Protein AF-A0A8S3AU79-F1 (afdb_monomer)

Mean predicted aligned error: 4.64 Å

Structure (mmCIF, N/CA/C/O backbone):
data_AF-A0A8S3AU79-F1
#
_entry.id   AF-A0A8S3AU79-F1
#
loop_
_atom_site.group_PDB
_atom_site.id
_atom_site.type_symbol
_atom_site.label_atom_id
_atom_site.label_alt_id
_atom_site.label_comp_id
_atom_site.label_asym_id
_atom_site.label_entity_id
_atom_site.label_seq_id
_atom_site.pdbx_PDB_ins_code
_atom_site.Cartn_x
_atom_site.Cartn_y
_atom_site.Cartn_z
_atom_site.occupancy
_atom_site.B_iso_or_equiv
_atom_site.auth_seq_id
_atom_site.auth_comp_id
_atom_site.auth_asym_id
_atom_site.auth_atom_id
_atom_site.pdbx_PDB_model_num
ATOM 1 N N . MET A 1 1 ? 4.881 -1.167 -17.782 1.00 86.38 1 MET A N 1
ATOM 2 C CA . MET A 1 1 ? 5.484 -2.385 -18.371 1.00 86.38 1 MET A CA 1
ATOM 3 C C . MET A 1 1 ? 6.975 -2.357 -18.097 1.00 86.38 1 MET A C 1
ATOM 5 O O . MET A 1 1 ? 7.529 -1.264 -18.049 1.00 86.38 1 MET A O 1
ATOM 9 N N . GLY A 1 2 ? 7.602 -3.510 -17.863 1.00 91.12 2 GLY A N 1
ATOM 10 C CA . GLY A 1 2 ? 9.058 -3.599 -17.730 1.00 91.12 2 GLY A CA 1
ATOM 11 C C . GLY A 1 2 ? 9.785 -3.380 -19.057 1.00 91.12 2 GLY A C 1
ATOM 12 O O . GLY A 1 2 ? 9.162 -3.212 -20.101 1.00 91.12 2 GLY A O 1
ATOM 13 N N . ILE A 1 3 ? 11.115 -3.416 -19.016 1.00 93.69 3 ILE A N 1
ATOM 14 C CA . ILE A 1 3 ? 11.981 -3.302 -20.198 1.00 93.69 3 ILE A CA 1
ATOM 15 C C . ILE A 1 3 ? 12.690 -4.630 -20.502 1.00 93.69 3 ILE A C 1
ATOM 17 O O . ILE A 1 3 ? 12.800 -5.504 -19.638 1.00 93.69 3 ILE A O 1
ATOM 21 N N . GLY A 1 4 ? 13.176 -4.795 -21.736 1.00 94.56 4 GLY A N 1
ATOM 22 C CA . GLY A 1 4 ? 13.951 -5.967 -22.161 1.00 94.56 4 GLY A CA 1
ATOM 23 C C . GLY A 1 4 ? 13.211 -7.289 -21.927 1.00 94.56 4 GLY A C 1
ATOM 24 O O . GLY A 1 4 ? 12.064 -7.446 -22.333 1.00 94.56 4 GLY A O 1
ATOM 25 N N . ARG A 1 5 ? 13.842 -8.226 -21.205 1.00 94.94 5 ARG A N 1
ATOM 26 C CA . ARG A 1 5 ? 13.265 -9.543 -20.845 1.00 94.94 5 ARG A CA 1
ATOM 27 C C . ARG A 1 5 ? 11.997 -9.466 -19.977 1.00 94.94 5 ARG A C 1
ATOM 29 O O . ARG A 1 5 ? 11.414 -10.494 -19.639 1.00 94.94 5 ARG A O 1
ATOM 36 N N . HIS A 1 6 ? 11.598 -8.271 -19.552 1.00 94.75 6 HIS A N 1
ATOM 37 C CA . HIS A 1 6 ? 10.402 -8.026 -18.750 1.00 94.75 6 HIS A CA 1
ATOM 38 C C . HIS A 1 6 ? 9.383 -7.140 -19.475 1.00 94.75 6 HIS A C 1
ATOM 40 O O . HIS A 1 6 ? 8.477 -6.617 -18.829 1.00 94.75 6 HIS A O 1
ATOM 46 N N . CY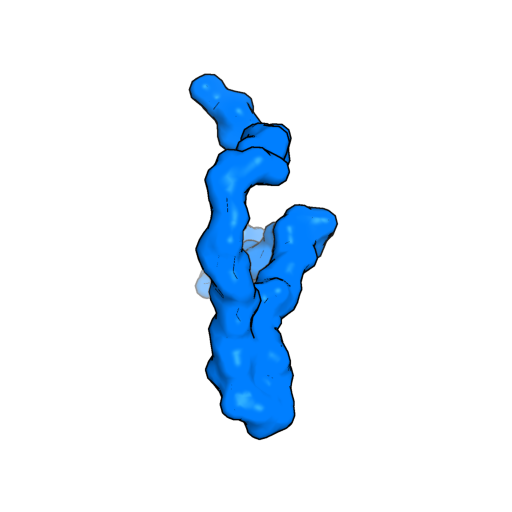S A 1 7 ? 9.500 -6.983 -20.798 1.00 94.56 7 CYS A N 1
ATOM 47 C CA . CYS A 1 7 ? 8.589 -6.168 -21.607 1.00 94.56 7 CYS A CA 1
ATOM 48 C C . CYS A 1 7 ? 7.120 -6.596 -21.504 1.00 94.56 7 CYS A C 1
ATOM 50 O O . CYS A 1 7 ? 6.236 -5.755 -21.597 1.00 94.56 7 CYS A O 1
ATOM 52 N N . ASN A 1 8 ? 6.858 -7.877 -21.242 1.00 95.94 8 ASN A N 1
ATOM 53 C CA . ASN A 1 8 ? 5.522 -8.436 -21.053 1.00 95.94 8 ASN A CA 1
ATOM 54 C C . ASN A 1 8 ? 5.059 -8.468 -19.582 1.00 95.94 8 ASN A C 1
ATOM 56 O O . ASN A 1 8 ? 3.998 -9.017 -19.292 1.00 95.94 8 ASN A O 1
ATOM 60 N N . LYS A 1 9 ? 5.839 -7.913 -18.644 1.00 96.69 9 LYS A N 1
ATOM 61 C CA . LYS A 1 9 ? 5.481 -7.844 -17.221 1.00 96.69 9 LYS A CA 1
ATOM 62 C C . LYS A 1 9 ? 4.967 -6.450 -16.864 1.00 96.69 9 LYS A C 1
ATOM 64 O O . LYS A 1 9 ? 5.647 -5.442 -17.076 1.00 96.69 9 LYS A O 1
ATOM 69 N N . VAL A 1 10 ? 3.774 -6.393 -16.278 1.00 95.50 10 VAL A N 1
ATOM 70 C CA . VAL A 1 10 ? 3.213 -5.179 -15.671 1.00 95.50 10 VAL A CA 1
ATOM 71 C C . VAL A 1 10 ? 3.628 -5.130 -14.203 1.00 95.50 10 VAL A C 1
ATOM 73 O O . VAL A 1 10 ? 3.575 -6.141 -13.509 1.00 95.50 10 VAL A O 1
ATOM 76 N N . PHE A 1 11 ? 4.031 -3.951 -13.734 1.00 95.31 11 PHE A N 1
ATOM 77 C CA . PHE A 1 11 ? 4.401 -3.712 -12.344 1.00 95.31 11 PHE A CA 1
ATOM 78 C C . PHE A 1 11 ? 3.421 -2.714 -11.740 1.00 95.31 11 PHE A C 1
ATOM 80 O O . PHE A 1 11 ? 3.095 -1.714 -12.381 1.00 95.31 11 PHE A O 1
ATOM 87 N N . LEU A 1 12 ? 2.978 -2.983 -10.514 1.00 95.88 12 LEU A N 1
ATOM 88 C CA . LEU A 1 12 ? 2.349 -1.974 -9.671 1.00 95.88 12 LEU A CA 1
ATOM 89 C C . LEU A 1 12 ? 3.460 -1.177 -8.986 1.00 95.88 12 LEU A C 1
ATOM 91 O O . LEU A 1 12 ? 4.388 -1.761 -8.425 1.00 95.88 12 LEU A O 1
ATOM 95 N N . ILE A 1 13 ? 3.360 0.144 -9.055 1.00 94.88 13 ILE A N 1
ATOM 96 C CA . ILE A 1 13 ? 4.301 1.085 -8.447 1.00 94.88 13 ILE A CA 1
ATOM 97 C C . ILE A 1 13 ? 3.521 2.121 -7.642 1.00 94.88 13 ILE A C 1
ATOM 99 O O . ILE A 1 13 ? 2.304 2.204 -7.769 1.00 94.88 13 ILE A O 1
ATOM 103 N N . ASP A 1 14 ? 4.247 2.904 -6.847 1.00 94.75 14 ASP A N 1
ATOM 104 C CA . ASP A 1 14 ? 3.700 3.962 -5.997 1.00 94.75 14 ASP A CA 1
ATOM 105 C C . ASP A 1 14 ? 2.665 3.468 -4.968 1.00 94.75 14 ASP A C 1
ATOM 107 O O . ASP A 1 14 ? 1.451 3.591 -5.108 1.00 94.75 14 ASP A O 1
ATOM 111 N N . PHE A 1 15 ? 3.184 2.912 -3.872 1.00 95.44 15 PHE A N 1
ATOM 112 C CA . PHE A 1 15 ? 2.391 2.524 -2.706 1.00 95.44 15 PHE A CA 1
ATOM 113 C C . PHE A 1 15 ? 2.295 3.654 -1.665 1.00 95.44 15 PHE A C 1
ATOM 115 O O . PHE A 1 15 ? 1.942 3.384 -0.518 1.00 95.44 15 PHE A O 1
ATOM 122 N N . GLY A 1 16 ? 2.601 4.909 -2.027 1.00 96.50 16 GLY A N 1
ATOM 123 C CA . GLY A 1 16 ? 2.681 6.027 -1.076 1.00 96.50 16 GLY A CA 1
ATOM 124 C C . GLY A 1 16 ? 1.365 6.334 -0.352 1.00 96.50 16 GLY A C 1
ATOM 125 O O . GLY A 1 16 ? 1.374 6.766 0.798 1.00 96.50 16 GLY A O 1
ATOM 126 N N . LEU A 1 17 ? 0.227 6.049 -0.992 1.00 95.69 17 LEU A N 1
ATOM 127 C CA . LEU A 1 17 ? -1.116 6.197 -0.410 1.00 95.69 17 LEU A CA 1
ATOM 128 C C . LEU A 1 17 ? -1.718 4.873 0.082 1.00 95.69 17 LEU A C 1
ATOM 130 O O . LEU A 1 17 ? -2.855 4.848 0.561 1.00 95.69 17 LEU A O 1
ATOM 134 N N . ALA A 1 18 ? -0.992 3.759 -0.047 1.00 96.06 18 ALA A N 1
ATOM 135 C CA . ALA A 1 18 ? -1.500 2.458 0.355 1.00 96.06 18 ALA A CA 1
ATOM 136 C C . ALA A 1 18 ? -1.725 2.410 1.872 1.00 96.06 18 ALA A C 1
ATOM 138 O O . ALA A 1 18 ? -0.918 2.888 2.670 1.00 96.06 18 ALA A O 1
ATOM 139 N N . LYS A 1 19 ? -2.829 1.784 2.289 1.00 94.81 19 LYS A N 1
ATOM 140 C CA . LYS A 1 19 ? -3.172 1.624 3.703 1.00 94.81 19 LYS A CA 1
ATOM 141 C C . LYS A 1 19 ? -3.720 0.233 3.981 1.00 94.81 19 LYS A C 1
ATOM 143 O O . LYS A 1 19 ? -4.503 -0.314 3.208 1.00 94.81 19 LYS A O 1
ATOM 148 N N . LYS A 1 20 ? -3.343 -0.330 5.130 1.00 95.88 20 LYS A N 1
ATOM 149 C CA . LYS A 1 20 ? -3.880 -1.604 5.617 1.00 95.88 20 LYS A CA 1
ATOM 150 C C . LYS A 1 20 ? -5.394 -1.476 5.862 1.00 95.88 20 LYS A C 1
ATOM 152 O O . LYS A 1 20 ? -5.815 -0.646 6.663 1.00 95.88 20 LYS A O 1
ATOM 157 N N . TYR A 1 21 ? -6.194 -2.311 5.196 1.00 96.38 21 TYR A N 1
ATOM 158 C CA . TYR A 1 21 ? -7.662 -2.322 5.324 1.00 96.38 21 TYR A CA 1
ATOM 159 C C . TYR A 1 21 ? -8.188 -3.361 6.329 1.00 96.38 21 TYR A C 1
ATOM 161 O O . TYR A 1 21 ? -9.344 -3.306 6.740 1.00 96.38 21 TYR A O 1
ATOM 169 N N . ARG A 1 22 ? -7.351 -4.324 6.730 1.00 97.38 22 ARG A N 1
ATOM 170 C CA . ARG A 1 22 ? -7.692 -5.352 7.720 1.00 97.38 22 ARG A CA 1
ATOM 171 C C . ARG A 1 22 ? -6.489 -5.746 8.557 1.00 97.38 22 ARG A C 1
ATOM 173 O O . ARG A 1 22 ? -5.362 -5.676 8.067 1.00 97.38 22 ARG A O 1
ATOM 180 N N . ASP A 1 23 ? -6.695 -6.226 9.775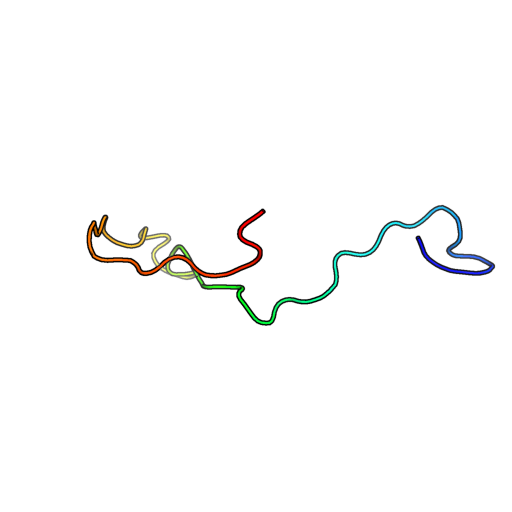 1.00 96.94 23 ASP A N 1
ATOM 181 C CA . ASP A 1 23 ? -5.604 -6.846 10.521 1.00 96.94 23 ASP A CA 1
ATOM 182 C C . ASP A 1 23 ? -5.163 -8.180 9.885 1.00 96.94 23 ASP A C 1
ATOM 184 O O . ASP A 1 23 ? -5.974 -8.918 9.333 1.00 96.94 23 ASP A O 1
ATOM 188 N N . ASN A 1 24 ? -3.867 -8.499 9.941 1.00 97.00 24 ASN A N 1
ATOM 189 C CA . ASN A 1 24 ? -3.332 -9.689 9.270 1.00 97.00 24 ASN A CA 1
ATOM 190 C C . ASN A 1 24 ? -3.538 -10.973 10.087 1.00 97.00 24 ASN A C 1
ATOM 192 O O . ASN A 1 24 ? -3.630 -12.051 9.508 1.00 97.00 24 ASN A O 1
ATOM 196 N N . ARG A 1 25 ? -3.607 -10.872 11.421 1.00 97.56 25 ARG A N 1
ATOM 197 C CA . ARG A 1 25 ? -3.752 -12.028 12.316 1.00 97.56 25 ARG A CA 1
ATOM 198 C C . ARG A 1 25 ? -5.223 -12.331 12.562 1.00 97.56 25 ARG A C 1
ATOM 200 O O . ARG A 1 25 ? -5.648 -13.471 12.411 1.00 97.56 25 ARG A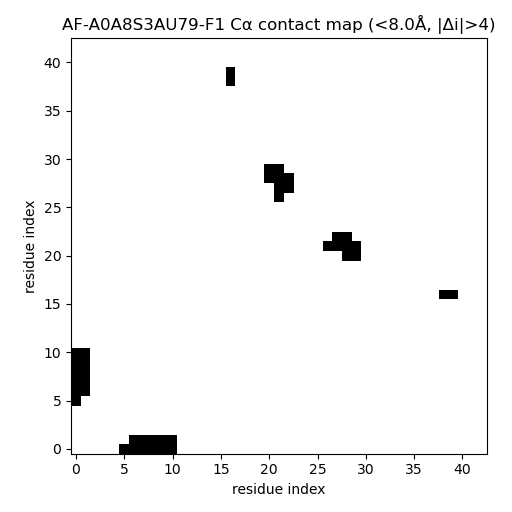 O 1
ATOM 207 N N . THR A 1 2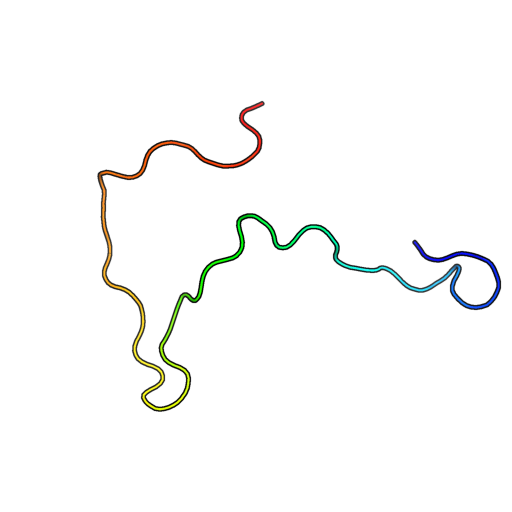6 ? -6.005 -11.308 12.899 1.00 97.69 26 THR A N 1
ATOM 208 C CA . THR A 1 26 ? -7.430 -11.476 13.225 1.00 97.69 26 THR A CA 1
ATOM 209 C C . THR A 1 26 ? -8.329 -11.428 11.994 1.00 97.69 26 THR A C 1
ATOM 211 O O . THR A 1 26 ? -9.476 -11.857 12.064 1.00 97.69 26 THR A O 1
ATOM 214 N N . ARG A 1 27 ? -7.819 -10.927 10.856 1.00 97.38 27 ARG A N 1
ATOM 215 C CA . ARG A 1 27 ? -8.586 -10.669 9.622 1.00 97.38 27 ARG A CA 1
ATOM 216 C C . ARG A 1 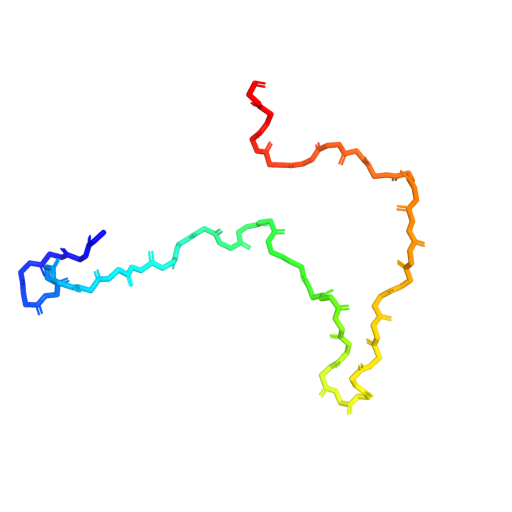27 ? -9.725 -9.655 9.808 1.00 97.38 27 ARG A C 1
ATOM 218 O O . ARG A 1 27 ? -10.568 -9.526 8.925 1.00 97.38 27 ARG A O 1
ATOM 225 N N . GLN A 1 28 ? -9.728 -8.903 10.912 1.00 98.19 28 GLN A N 1
ATOM 226 C CA . GLN A 1 28 ? -10.737 -7.888 11.208 1.00 98.19 28 GLN A CA 1
ATOM 227 C C . GLN A 1 28 ? -10.607 -6.681 10.269 1.00 98.19 28 GLN A C 1
ATOM 229 O O . GLN A 1 28 ? -9.512 -6.146 10.102 1.00 98.19 28 GLN A O 1
ATOM 234 N N . HIS A 1 29 ? -11.719 -6.249 9.674 1.00 97.81 29 HIS A N 1
AT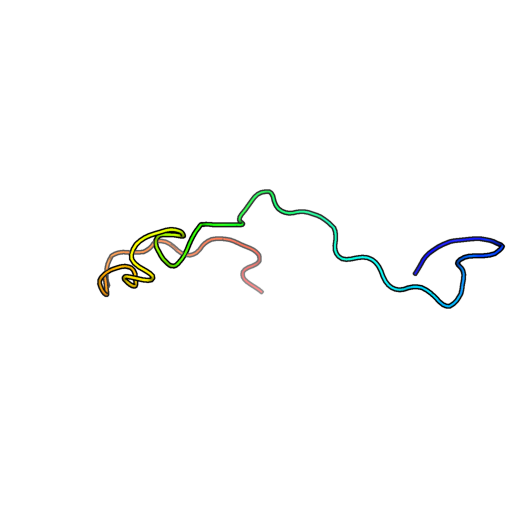OM 235 C CA . HIS A 1 29 ? -11.786 -5.108 8.758 1.00 97.81 29 HIS A CA 1
ATOM 236 C C . HIS A 1 29 ? -11.761 -3.760 9.503 1.00 97.81 29 HIS A C 1
ATOM 238 O O . HIS A 1 29 ? -12.205 -3.672 10.649 1.00 97.81 29 HIS A O 1
ATOM 244 N N . ILE A 1 30 ? -11.269 -2.698 8.853 1.00 97.00 30 ILE A N 1
ATOM 245 C CA . ILE A 1 30 ? -11.368 -1.332 9.389 1.00 97.00 30 ILE A CA 1
ATOM 246 C C . ILE A 1 30 ? -12.837 -0.885 9.524 1.00 97.00 30 ILE A C 1
ATOM 248 O O . ILE A 1 30 ? -13.675 -1.262 8.703 1.00 97.00 30 ILE A O 1
ATOM 252 N N . PRO A 1 31 ? -13.179 -0.057 10.521 1.00 96.12 31 PRO A N 1
ATOM 253 C CA . PRO A 1 31 ? -14.518 0.507 10.622 1.00 96.12 31 PRO A CA 1
ATOM 254 C C . PRO A 1 31 ? -14.779 1.521 9.500 1.00 96.12 31 PRO A C 1
ATOM 256 O O . PRO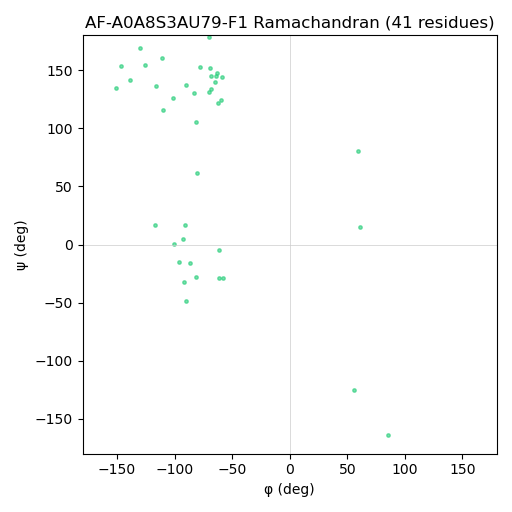 A 1 31 ? -13.858 2.192 9.022 1.00 96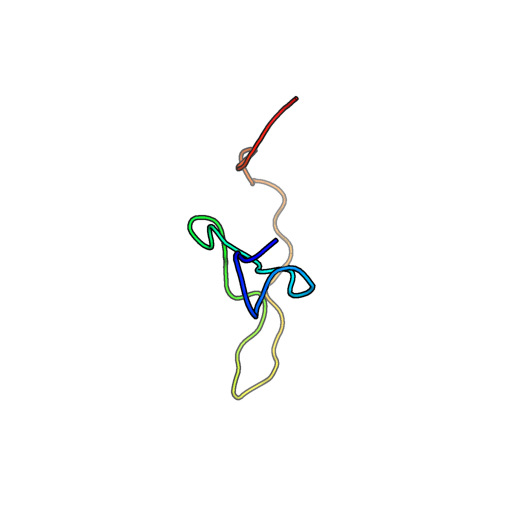.12 31 PRO A O 1
ATOM 259 N N . TYR A 1 32 ? -16.050 1.658 9.130 1.00 95.50 32 TYR A N 1
ATOM 260 C CA . TYR A 1 32 ? -16.527 2.711 8.238 1.00 95.50 32 TYR A CA 1
ATOM 261 C C . TYR A 1 32 ? -16.338 4.105 8.865 1.00 95.50 32 TYR A C 1
ATOM 263 O O . TYR A 1 32 ? -16.428 4.249 10.087 1.00 95.50 32 TYR A O 1
ATOM 271 N N . ARG A 1 33 ? -16.025 5.117 8.041 1.00 94.25 33 ARG A N 1
ATOM 272 C CA . ARG A 1 33 ? -15.831 6.523 8.446 1.00 94.25 33 ARG A CA 1
ATOM 273 C C . ARG A 1 33 ? -16.196 7.464 7.296 1.00 94.25 33 ARG A C 1
ATOM 275 O O . ARG A 1 33 ? -15.723 7.237 6.186 1.00 94.25 33 ARG A O 1
ATOM 282 N N . GLU A 1 34 ? -16.947 8.523 7.590 1.00 90.12 34 GLU A N 1
ATOM 283 C CA . GLU A 1 34 ? -17.430 9.500 6.597 1.00 90.12 34 GLU A CA 1
ATOM 284 C C . GLU A 1 34 ? -16.482 10.701 6.418 1.00 90.12 34 GLU A C 1
ATOM 286 O O . GLU A 1 34 ? -16.290 11.169 5.299 1.00 90.12 34 GLU A O 1
ATOM 291 N N . ASP A 1 35 ? -15.777 11.129 7.473 1.00 88.12 35 ASP A N 1
ATOM 292 C CA . ASP A 1 35 ? -14.886 12.305 7.454 1.00 88.12 35 ASP A CA 1
ATOM 293 C C . ASP A 1 35 ? -13.503 12.008 6.847 1.00 88.12 35 ASP A C 1
ATOM 295 O O . ASP A 1 35 ? -12.454 12.061 7.510 1.00 88.12 35 ASP A O 1
ATOM 299 N N . LYS A 1 36 ? -13.478 11.612 5.575 1.00 85.69 36 LYS A N 1
ATOM 300 C CA . LYS A 1 36 ? -12.240 11.420 4.815 1.00 85.69 36 LYS A CA 1
ATOM 301 C C . LYS A 1 36 ? -12.095 12.498 3.756 1.00 85.69 36 LYS A C 1
ATOM 303 O O . LYS A 1 36 ? -12.844 12.538 2.790 1.00 85.69 36 LYS A O 1
ATOM 308 N N . ASN A 1 37 ? -11.061 13.321 3.917 1.00 88.50 37 ASN A N 1
ATOM 309 C CA . ASN A 1 37 ? -10.610 14.219 2.862 1.00 88.50 37 ASN A CA 1
ATOM 310 C C . ASN A 1 37 ? -10.222 13.402 1.625 1.00 88.50 37 ASN A C 1
ATOM 312 O O . ASN A 1 37 ? -9.654 12.312 1.751 1.00 88.50 37 ASN A O 1
ATOM 316 N N . LEU A 1 38 ? -10.498 13.953 0.443 1.00 89.44 38 LEU A N 1
ATOM 317 C CA . LEU A 1 38 ? -10.083 13.365 -0.823 1.00 89.44 38 LEU A CA 1
ATOM 31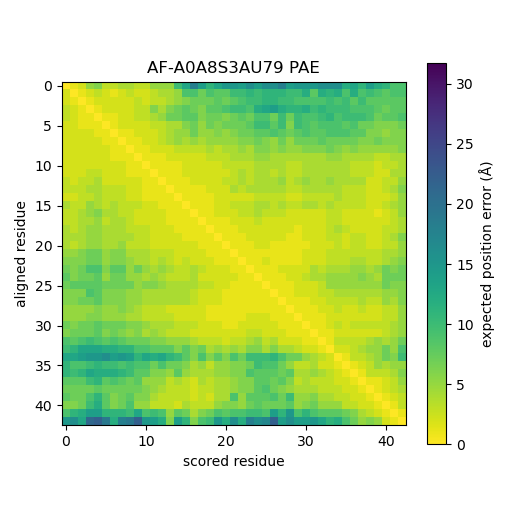8 C C . LEU A 1 38 ? -8.552 13.242 -0.860 1.00 89.44 38 LEU A C 1
ATOM 320 O O . LEU A 1 38 ? -7.835 14.223 -0.666 1.00 89.44 38 LEU A O 1
ATOM 324 N N . THR A 1 39 ? -8.055 12.031 -1.099 1.00 90.19 39 THR A N 1
ATOM 325 C CA . THR A 1 39 ? -6.632 11.738 -1.301 1.00 90.19 39 THR A CA 1
ATOM 326 C C . THR A 1 39 ? -6.436 11.005 -2.625 1.00 90.19 39 THR A C 1
ATOM 328 O O . THR A 1 39 ? -7.345 10.341 -3.121 1.00 90.19 39 THR A O 1
ATOM 331 N N . GLY A 1 40 ? -5.241 11.117 -3.209 1.00 90.75 40 GLY A N 1
ATOM 332 C CA . GLY A 1 40 ? -4.972 10.622 -4.560 1.00 90.75 40 GLY A CA 1
ATOM 333 C C . GLY A 1 40 ? -5.355 11.638 -5.631 1.00 90.75 40 GLY A C 1
ATOM 334 O O . GLY A 1 40 ? -5.483 12.831 -5.362 1.00 90.75 40 GLY A O 1
ATOM 335 N N . THR A 1 41 ? -5.474 11.184 -6.873 1.00 89.12 41 THR A N 1
ATOM 336 C CA . THR A 1 41 ? -5.730 12.084 -8.000 1.00 89.12 41 THR A CA 1
ATOM 337 C C . THR A 1 41 ? -7.217 12.417 -8.088 1.00 89.12 41 THR A C 1
ATOM 339 O O . THR A 1 41 ? -8.010 11.600 -8.550 1.00 89.12 41 THR A O 1
ATOM 342 N N . ALA A 1 42 ? -7.584 13.633 -7.684 1.00 72.94 42 ALA A N 1
ATOM 343 C CA . ALA A 1 42 ? -8.792 14.279 -8.184 1.00 72.94 42 ALA A CA 1
ATOM 344 C C . ALA A 1 42 ? -8.574 14.608 -9.668 1.00 72.94 42 ALA A C 1
ATOM 346 O O . ALA A 1 42 ? -7.501 15.098 -10.033 1.00 72.94 42 ALA A O 1
ATOM 347 N N . ARG A 1 43 ? -9.549 14.306 -10.520 1.00 61.19 43 ARG A N 1
ATOM 348 C CA . ARG A 1 43 ? -9.551 14.704 -11.930 1.00 61.19 43 ARG A CA 1
ATOM 349 C C . ARG A 1 43 ? -10.726 15.616 -12.199 1.00 61.19 43 ARG A C 1
ATOM 351 O O . ARG A 1 43 ? -11.797 15.336 -11.619 1.00 61.19 43 ARG A O 1
#

Foldseek 3Di:
DDDDVCPVPDDDDDCVVPDDQADPPVRHGDDDDDPDDDDDDDD

Solvent-accessible surface area (backbone atoms only — not comparable to full-atom values): 3219 Å² total; per-residue (Å²): 99,44,64,78,100,32,49,92,38,78,73,90,74,82,67,86,83,66,72,87,59,48,45,89,86,80,61,48,66,65,80,89,80,83,94,64,79,92,75,79,88,84,131

pLDDT: mean 92.99, std 6.69, range [61.19, 98.19]

Radius of gyration: 16.4 Å; Cα contacts (8 Å, |Δi|>4): 21; chains: 1; bounding box: 31×27×35 Å

Secondary structure (DSSP, 8-state):
---GGGTT-------TT----B-TTT-PBPPP-S-----S---

Sequence (43 aa):
MGIGRHCNKVFLIDFGLAKKYRDNRTRQHIPYREDKNLTGTAR

Organism: NCBI:txid392030

InterPro domains:
  IPR011009 Protein kinase-like domain superfamily [SSF56112] (6-42)